Protein AF-A0A7T5EUR9-F1 (afdb_monomer)

Nearest PDB stru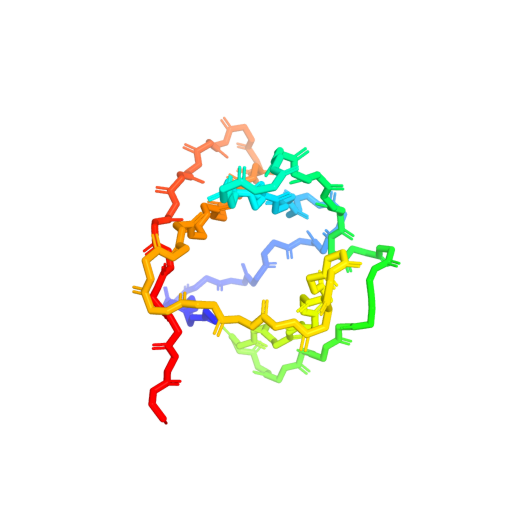ctures (foldseek):
  1hdm-assembly1_B  TM=4.510E-01  e=1.762E+00  Homo sapiens
  8f60-assembly1_C  TM=4.671E-01  e=5.635E+00  Homo sapiens
  6mol-assembly1_C  TM=3.130E-01  e=9.802E+00  Homo sapiens

pLDDT: mean 72.18, std 9.18, range [49.94, 84.75]

Secondary structure (DSSP, 8-state):
-B-SSSPPPPGGGEEEEEEETTEEEEEEGGGS-EEEETTEEEE----TTS---TT-EEEEEEEETTEEEEEEE----

Structure (mmCIF, N/CA/C/O backbone):
data_AF-A0A7T5EUR9-F1
#
_entry.id   AF-A0A7T5EUR9-F1
#
loop_
_atom_site.group_PDB
_atom_site.id
_atom_site.type_symbol
_atom_site.label_atom_id
_atom_site.label_alt_id
_atom_site.label_comp_id
_atom_site.label_asym_id
_atom_site.label_entity_id
_atom_site.label_seq_id
_atom_site.pdbx_PDB_ins_code
_atom_site.Cartn_x
_atom_site.Cartn_y
_atom_site.Cartn_z
_atom_site.occupancy
_atom_site.B_iso_or_equiv
_atom_site.auth_seq_id
_atom_site.auth_comp_id
_atom_site.auth_asym_id
_atom_site.auth_atom_id
_atom_site.pdbx_PDB_model_num
ATOM 1 N N . MET A 1 1 ? 3.530 -1.161 8.519 1.00 59.94 1 MET A N 1
ATOM 2 C CA . MET A 1 1 ? 2.863 -0.119 9.345 1.00 59.94 1 MET A CA 1
ATOM 3 C C . MET A 1 1 ? 2.523 -0.725 10.697 1.00 59.94 1 MET A C 1
ATOM 5 O O . MET A 1 1 ? 2.092 -1.869 10.692 1.00 59.94 1 MET A O 1
ATOM 9 N N . THR A 1 2 ? 2.716 -0.002 11.808 1.00 52.06 2 THR A N 1
ATOM 10 C CA . THR A 1 2 ? 2.415 -0.496 13.167 1.00 52.06 2 THR A CA 1
ATOM 11 C C . THR A 1 2 ? 1.329 0.366 13.804 1.00 52.06 2 THR A C 1
ATOM 13 O O . THR A 1 2 ? 1.549 1.554 14.041 1.00 52.06 2 THR A O 1
ATOM 16 N N . CYS A 1 3 ? 0.167 -0.214 14.102 1.00 53.81 3 CYS A N 1
ATOM 17 C CA . CYS A 1 3 ? -0.911 0.489 14.805 1.00 53.81 3 CYS A CA 1
ATOM 18 C C . CYS A 1 3 ? -0.771 0.280 16.323 1.00 53.81 3 CYS A C 1
ATOM 20 O O . CYS A 1 3 ? -0.833 -0.848 16.815 1.00 53.81 3 CYS A O 1
ATOM 22 N N . LYS A 1 4 ? -0.558 1.356 17.094 1.00 49.94 4 LYS A N 1
ATOM 23 C CA . LYS A 1 4 ? -0.482 1.275 18.564 1.00 49.94 4 LYS A CA 1
ATOM 24 C C . LYS A 1 4 ? -1.885 1.359 19.179 1.00 49.94 4 LYS A C 1
ATOM 26 O O . LYS A 1 4 ? -2.584 2.349 18.992 1.00 49.94 4 LYS A O 1
ATOM 31 N N . GLY A 1 5 ? -2.283 0.321 19.920 1.00 50.19 5 GLY A N 1
ATOM 32 C CA . GLY A 1 5 ? -3.453 0.336 20.813 1.00 50.19 5 GLY A CA 1
ATOM 33 C C . GLY A 1 5 ? -4.842 0.247 20.165 1.00 50.19 5 GLY A C 1
ATOM 34 O O . GLY A 1 5 ? -5.832 0.417 20.870 1.00 50.19 5 GLY A O 1
ATOM 35 N N . ARG A 1 6 ? -4.959 -0.011 18.855 1.00 58.53 6 ARG A N 1
ATOM 36 C CA . ARG A 1 6 ? -6.252 -0.198 18.169 1.00 58.53 6 ARG A CA 1
ATOM 37 C C . ARG A 1 6 ? -6.206 -1.387 17.216 1.00 58.53 6 ARG A C 1
ATOM 39 O O . ARG A 1 6 ? -5.184 -1.616 16.574 1.00 58.53 6 ARG A O 1
ATOM 46 N N . GLN A 1 7 ? -7.330 -2.098 17.127 1.00 67.38 7 GLN A N 1
ATOM 47 C CA . GLN A 1 7 ? -7.573 -3.142 16.134 1.00 67.38 7 GLN A CA 1
ATOM 48 C C . GLN A 1 7 ? -7.315 -2.584 14.728 1.00 67.38 7 GLN A C 1
ATOM 50 O O . GLN A 1 7 ? -7.756 -1.471 14.419 1.00 67.38 7 GLN A O 1
ATOM 55 N N . LEU A 1 8 ? -6.574 -3.334 13.906 1.00 71.19 8 LEU A N 1
ATOM 56 C CA . LEU A 1 8 ? -6.292 -2.946 12.527 1.00 71.19 8 LEU A CA 1
ATOM 57 C C . LEU A 1 8 ? -7.604 -2.753 11.745 1.00 71.19 8 LEU A C 1
ATOM 59 O O . LEU A 1 8 ? -8.540 -3.534 11.939 1.00 71.19 8 LEU A O 1
ATOM 63 N N . PRO A 1 9 ? -7.683 -1.740 10.864 1.00 75.50 9 PRO A N 1
ATOM 64 C CA . PRO A 1 9 ? -8.785 -1.637 9.920 1.00 75.50 9 PRO A CA 1
ATOM 65 C C . PRO A 1 9 ? -8.881 -2.892 9.036 1.00 75.50 9 PRO A C 1
ATOM 67 O O . PRO A 1 9 ? -7.842 -3.482 8.720 1.00 75.50 9 PRO A O 1
ATOM 70 N N . PRO A 1 10 ? -10.093 -3.295 8.605 1.00 82.31 10 PRO A N 1
ATOM 71 C CA . PRO A 1 10 ? -10.263 -4.292 7.552 1.00 82.31 10 PRO A CA 1
ATOM 72 C C . PRO A 1 10 ? -9.413 -3.933 6.330 1.00 82.31 10 PRO A C 1
ATOM 74 O O . PRO A 1 10 ? -9.360 -2.772 5.938 1.00 82.31 10 PRO A O 1
ATOM 77 N N . LEU A 1 11 ? -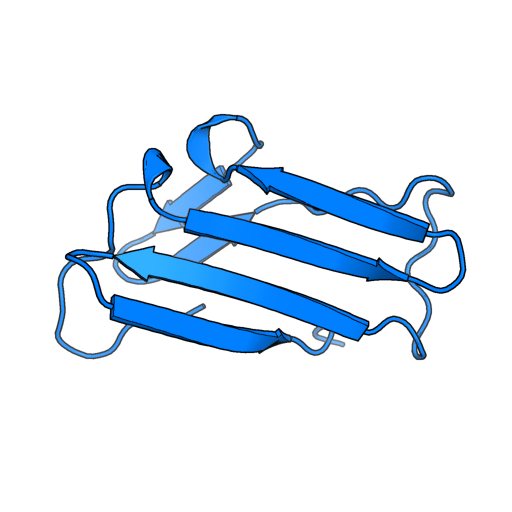8.764 -4.914 5.695 1.00 81.81 11 LEU A N 1
ATOM 78 C CA . LEU A 1 11 ? -7.882 -4.650 4.545 1.00 81.81 11 LEU A CA 1
ATOM 79 C C . LEU A 1 11 ? -8.611 -3.976 3.371 1.00 81.81 11 LEU A C 1
ATOM 81 O O . LEU A 1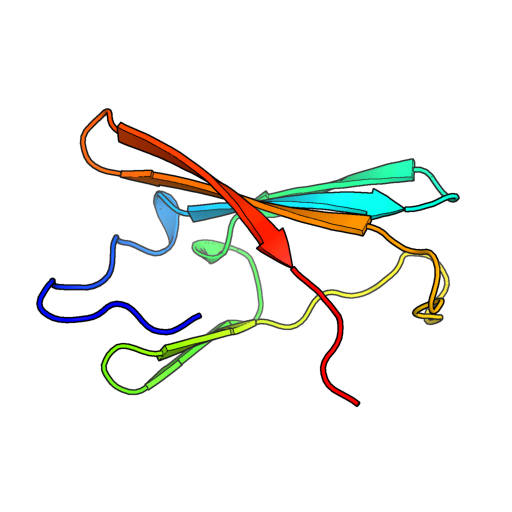 11 ? -7.998 -3.190 2.653 1.00 81.81 11 LEU A O 1
ATOM 85 N N . ALA A 1 12 ? -9.914 -4.238 3.223 1.00 83.00 12 ALA A N 1
ATOM 86 C CA . ALA A 1 12 ? -10.792 -3.608 2.235 1.00 83.00 12 ALA A CA 1
ATOM 87 C C . ALA A 1 12 ? -10.836 -2.074 2.362 1.00 83.00 12 ALA A C 1
ATOM 89 O O . ALA A 1 12 ? -10.979 -1.369 1.364 1.00 83.00 12 ALA A O 1
ATOM 90 N N . ASP A 1 13 ? -10.638 -1.563 3.576 1.00 81.50 13 ASP A N 1
ATOM 91 C CA . ASP A 1 13 ? -10.695 -0.140 3.918 1.00 81.50 13 ASP A CA 1
ATOM 92 C C . ASP A 1 13 ? -9.333 0.563 3.742 1.00 81.50 13 ASP A C 1
ATOM 94 O O . ASP A 1 13 ? -9.187 1.772 3.953 1.00 81.50 13 ASP A O 1
ATOM 98 N N . ILE A 1 14 ? -8.293 -0.183 3.355 1.00 79.81 14 ILE A N 1
ATOM 99 C CA . ILE A 1 14 ? -6.933 0.335 3.222 1.00 79.81 14 ILE A CA 1
ATOM 100 C C . ILE A 1 14 ? -6.558 0.394 1.746 1.00 79.81 14 ILE A C 1
ATOM 102 O O . ILE A 1 14 ? -6.427 -0.626 1.066 1.00 79.81 14 ILE A O 1
ATOM 106 N N . SER A 1 15 ? -6.338 1.611 1.254 1.00 79.38 15 SER A N 1
ATOM 107 C CA . SER A 1 15 ? -5.874 1.855 -0.109 1.00 79.38 15 SER A CA 1
ATOM 108 C C . SER A 1 15 ? -4.456 2.418 -0.104 1.00 79.38 15 SER A C 1
ATOM 110 O O . SER A 1 15 ? -4.054 3.189 0.764 1.00 79.38 15 SER A O 1
ATOM 112 N N . ILE A 1 16 ? -3.663 2.057 -1.099 1.00 76.25 16 ILE A N 1
ATOM 113 C CA . ILE A 1 16 ? -2.328 2.611 -1.294 1.00 76.25 16 ILE A CA 1
ATOM 114 C C . ILE A 1 16 ? -2.278 3.416 -2.585 1.00 76.25 16 ILE A C 1
ATOM 116 O O . ILE A 1 16 ? -2.824 3.011 -3.612 1.00 76.25 16 ILE A O 1
ATOM 120 N N . LEU A 1 17 ? -1.617 4.571 -2.515 1.00 76.50 17 LEU A N 1
ATOM 121 C CA . LEU A 1 17 ? -1.372 5.458 -3.639 1.00 76.50 17 LEU A CA 1
ATOM 122 C C . LEU A 1 17 ? 0.139 5.606 -3.842 1.00 76.50 17 LEU A C 1
ATOM 124 O O . LEU A 1 17 ? 0.813 6.407 -3.191 1.00 76.50 17 LEU A O 1
ATOM 128 N N . LEU A 1 18 ? 0.694 4.858 -4.784 1.00 73.31 18 LEU A N 1
ATOM 129 C CA . LEU A 1 18 ? 2.088 5.035 -5.162 1.00 73.31 18 LEU A CA 1
ATOM 130 C C . LEU A 1 18 ? 2.211 6.229 -6.105 1.00 73.31 18 LEU A C 1
ATOM 132 O O . LEU A 1 18 ? 1.629 6.203 -7.183 1.00 73.31 18 LEU A O 1
ATOM 136 N N . LYS A 1 19 ? 3.005 7.241 -5.742 1.00 73.06 19 LYS A N 1
ATOM 137 C CA . LYS A 1 19 ? 3.401 8.320 -6.655 1.00 73.06 19 LYS A CA 1
ATOM 138 C C . LYS A 1 19 ? 4.876 8.164 -7.004 1.00 73.06 19 LYS A C 1
ATOM 140 O O . LYS A 1 19 ? 5.765 8.629 -6.291 1.00 73.06 19 LYS A O 1
ATOM 145 N N . SER A 1 20 ? 5.125 7.487 -8.114 1.00 68.81 20 SER A N 1
ATOM 146 C CA . SER A 1 20 ? 6.467 7.329 -8.673 1.00 68.81 20 SER A CA 1
ATOM 147 C C . SER A 1 20 ? 6.715 8.352 -9.782 1.00 68.81 20 SER A C 1
ATOM 149 O O . SER A 1 20 ? 5.801 9.065 -10.204 1.00 68.81 20 SER A O 1
ATOM 151 N N . ARG A 1 21 ? 7.949 8.396 -10.289 1.00 68.62 21 ARG A N 1
ATOM 152 C CA . ARG A 1 21 ? 8.269 9.144 -11.515 1.00 68.62 21 ARG A CA 1
ATOM 153 C C . ARG A 1 21 ? 7.505 8.622 -12.741 1.00 68.62 21 ARG A C 1
ATOM 155 O O . ARG A 1 21 ? 7.230 9.393 -13.649 1.00 68.62 21 ARG A O 1
ATOM 162 N N . ASP A 1 22 ? 7.193 7.326 -12.752 1.00 69.25 22 ASP A N 1
ATOM 163 C CA . ASP A 1 22 ? 6.630 6.614 -13.904 1.00 69.25 22 ASP A CA 1
ATOM 164 C C . ASP A 1 22 ? 5.098 6.671 -13.913 1.00 69.25 22 ASP A C 1
ATOM 166 O O . ASP A 1 22 ? 4.452 6.250 -14.869 1.00 69.25 22 ASP A O 1
ATOM 170 N N . GLY A 1 23 ? 4.501 7.199 -12.843 1.00 69.69 23 GLY A N 1
ATOM 171 C CA . GLY A 1 23 ? 3.065 7.374 -12.736 1.00 69.69 23 GLY A CA 1
ATOM 172 C C . GLY A 1 23 ? 2.535 7.220 -11.320 1.00 69.69 23 GLY A C 1
ATOM 173 O O . GLY A 1 23 ? 3.260 6.948 -10.353 1.00 69.69 23 GLY A O 1
ATOM 174 N N . THR A 1 24 ? 1.220 7.406 -11.225 1.00 76.75 24 THR A N 1
ATOM 175 C CA . THR A 1 24 ? 0.454 7.194 -10.000 1.00 76.75 24 THR A CA 1
ATOM 176 C C . THR A 1 24 ? -0.263 5.851 -10.075 1.00 76.75 24 THR A C 1
ATOM 178 O O . THR A 1 24 ? -1.097 5.662 -10.956 1.00 76.75 24 THR A O 1
ATOM 181 N N . LEU A 1 25 ? 0.022 4.940 -9.143 1.00 74.19 25 LEU A N 1
ATOM 182 C CA . LEU A 1 25 ? -0.661 3.648 -9.034 1.00 74.19 25 LEU A CA 1
ATOM 183 C C . LEU A 1 25 ? -1.563 3.637 -7.806 1.00 74.19 25 LEU A C 1
ATOM 185 O O . LEU A 1 25 ? -1.199 4.151 -6.748 1.00 74.19 25 LEU A O 1
ATOM 189 N N . ARG A 1 26 ? -2.736 3.026 -7.950 1.00 77.06 26 ARG A N 1
ATOM 190 C CA . ARG A 1 26 ? -3.691 2.800 -6.863 1.00 77.06 26 ARG A CA 1
ATOM 191 C C . ARG A 1 26 ? -3.855 1.306 -6.657 1.00 77.06 26 ARG A C 1
ATOM 193 O O . ARG A 1 26 ? -4.033 0.577 -7.626 1.00 77.06 26 ARG A O 1
ATOM 200 N N . GLY A 1 27 ? -3.807 0.874 -5.405 1.00 76.50 27 GLY A N 1
ATOM 201 C CA . GLY A 1 27 ? -4.049 -0.511 -5.018 1.00 76.50 27 GLY A CA 1
ATOM 202 C C . GLY A 1 27 ? -4.916 -0.578 -3.771 1.00 76.50 27 GLY A C 1
ATOM 203 O O . GLY A 1 27 ? -4.866 0.320 -2.931 1.00 76.50 27 GLY A O 1
ATOM 204 N N . ASN A 1 28 ? -5.710 -1.635 -3.650 1.00 84.75 28 ASN A N 1
ATOM 205 C CA . ASN A 1 28 ? -6.420 -1.969 -2.421 1.00 84.75 28 ASN A CA 1
ATOM 206 C C . ASN A 1 28 ? -5.716 -3.156 -1.763 1.00 84.75 28 ASN A C 1
ATOM 208 O O . ASN A 1 28 ? -5.413 -4.134 -2.447 1.00 84.75 28 ASN A O 1
ATOM 212 N N . LEU A 1 29 ? -5.459 -3.085 -0.457 1.00 82.25 29 LEU A N 1
ATOM 213 C CA . LEU A 1 29 ? -4.689 -4.125 0.229 1.00 82.25 29 LEU A CA 1
ATOM 214 C C . LEU A 1 29 ? -5.414 -5.477 0.277 1.00 82.25 29 LEU A C 1
ATOM 216 O O . LEU A 1 29 ? -4.744 -6.499 0.340 1.00 82.25 29 LEU A O 1
ATOM 220 N N . GLN A 1 30 ? -6.746 -5.522 0.193 1.00 83.62 30 GLN A N 1
ATOM 221 C CA . GLN A 1 30 ? -7.485 -6.786 0.093 1.00 83.62 30 GLN A CA 1
ATOM 222 C C . GLN A 1 30 ? -7.169 -7.548 -1.204 1.00 83.62 30 GLN A C 1
ATOM 224 O O . GLN A 1 30 ? -7.190 -8.774 -1.213 1.00 83.62 30 GLN A O 1
ATOM 229 N N . ALA A 1 31 ? -6.886 -6.827 -2.292 1.00 81.44 31 ALA A N 1
ATOM 230 C CA . ALA A 1 31 ? -6.596 -7.408 -3.603 1.00 81.44 31 ALA A CA 1
ATOM 231 C C . ALA A 1 31 ? -5.096 -7.675 -3.832 1.00 81.44 31 ALA A C 1
ATOM 233 O O . ALA A 1 31 ? -4.716 -8.196 -4.878 1.00 81.44 31 ALA A O 1
ATOM 234 N N . MET A 1 32 ? -4.237 -7.286 -2.886 1.00 80.94 32 MET A N 1
ATOM 235 C CA . MET A 1 32 ? -2.786 -7.443 -2.975 1.00 80.94 32 MET A CA 1
ATOM 236 C C . MET A 1 32 ? -2.316 -8.662 -2.176 1.00 80.94 32 MET A C 1
ATOM 238 O O . MET A 1 32 ? -2.978 -9.092 -1.232 1.00 80.94 32 MET A O 1
ATOM 242 N N . ASP A 1 33 ? -1.128 -9.178 -2.504 1.00 79.56 33 ASP A N 1
ATOM 243 C CA . ASP A 1 33 ? -0.446 -10.147 -1.643 1.00 79.56 33 ASP A CA 1
ATOM 244 C C . ASP A 1 33 ? -0.015 -9.446 -0.344 1.00 79.56 33 ASP A C 1
ATOM 246 O O . ASP A 1 33 ? 0.922 -8.632 -0.309 1.00 79.56 33 ASP A O 1
ATOM 250 N N . THR A 1 34 ? -0.783 -9.700 0.714 1.00 82.19 34 THR A N 1
ATOM 251 C CA . THR A 1 34 ? -0.663 -9.046 2.013 1.00 82.19 34 THR A CA 1
ATOM 252 C 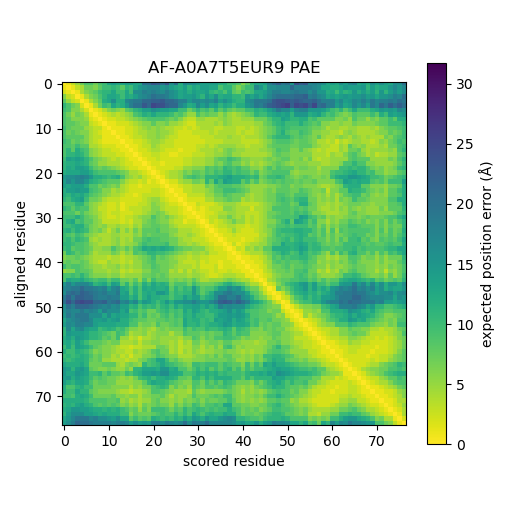C . THR A 1 34 ? -0.528 -10.070 3.129 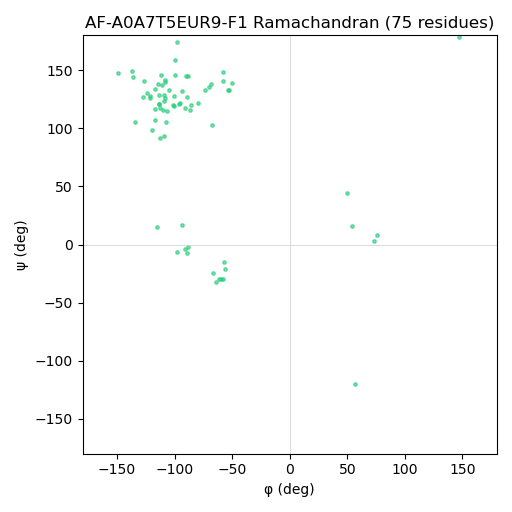1.00 82.19 34 THR A C 1
ATOM 254 O O . THR A 1 34 ? -1.166 -11.120 3.145 1.00 82.19 34 THR A O 1
ATOM 257 N N . LYS A 1 35 ? 0.330 -9.752 4.099 1.00 83.38 35 LYS A N 1
ATOM 258 C CA . LYS A 1 35 ? 0.571 -10.545 5.304 1.00 83.38 35 LYS A CA 1
ATOM 259 C C . LYS A 1 35 ? 0.266 -9.702 6.532 1.00 83.38 35 LYS A C 1
ATOM 261 O O . LYS A 1 35 ? 0.819 -8.615 6.711 1.00 83.38 35 LYS A O 1
ATOM 266 N N . THR A 1 36 ? -0.586 -10.224 7.404 1.00 80.94 36 THR A N 1
ATOM 267 C CA . THR A 1 36 ? -0.946 -9.602 8.683 1.00 80.94 36 THR A CA 1
ATOM 268 C C . THR A 1 36 ? -0.319 -10.374 9.840 1.00 80.94 36 THR A C 1
ATOM 270 O O . THR A 1 36 ? -0.517 -11.581 9.954 1.00 80.94 36 THR A O 1
ATOM 273 N N . GLN A 1 37 ? 0.417 -9.685 10.713 1.00 82.06 37 GLN A N 1
ATOM 274 C CA . GLN A 1 37 ? 0.999 -10.250 11.935 1.00 82.06 37 GLN A CA 1
ATOM 275 C C . GLN A 1 37 ? 0.751 -9.296 13.107 1.00 82.06 37 GLN A C 1
ATOM 277 O O . GLN A 1 37 ? 1.381 -8.241 13.214 1.00 82.06 37 GLN A O 1
ATOM 282 N N . GLY A 1 38 ? -0.193 -9.650 13.984 1.00 81.69 38 GLY A N 1
ATOM 283 C CA . GLY A 1 38 ? -0.619 -8.784 15.086 1.00 81.69 38 GLY A CA 1
ATOM 284 C C . GLY A 1 38 ? -1.103 -7.424 14.574 1.00 81.69 38 GLY A C 1
ATOM 285 O O . GLY A 1 38 ? -2.016 -7.359 13.758 1.00 81.69 38 GLY A O 1
ATOM 286 N N . ASN A 1 39 ? -0.447 -6.343 15.007 1.00 79.31 39 ASN A N 1
ATOM 287 C CA . ASN A 1 39 ? -0.761 -4.969 14.587 1.00 79.31 39 ASN A CA 1
ATOM 288 C C . ASN A 1 39 ? 0.083 -4.483 13.397 1.00 79.31 39 ASN A C 1
ATOM 290 O O . ASN A 1 39 ? 0.185 -3.273 13.158 1.00 79.31 39 ASN A O 1
ATOM 294 N N . THR A 1 40 ? 0.714 -5.416 12.682 1.00 75.75 40 THR A N 1
ATOM 295 C CA . THR A 1 40 ? 1.574 -5.139 11.535 1.00 75.75 40 THR A CA 1
ATOM 296 C C . THR A 1 40 ? 0.945 -5.679 10.262 1.00 75.75 40 THR A C 1
ATOM 298 O O . THR A 1 40 ? 0.599 -6.856 10.175 1.00 75.75 40 THR A O 1
ATOM 301 N N . ILE A 1 41 ? 0.856 -4.816 9.251 1.00 79.06 41 ILE A N 1
ATOM 302 C CA . ILE A 1 41 ? 0.528 -5.204 7.878 1.00 79.06 41 ILE A CA 1
ATOM 303 C C . ILE A 1 41 ? 1.786 -5.042 7.024 1.00 79.06 41 ILE A C 1
ATOM 305 O O . ILE A 1 41 ? 2.375 -3.951 6.986 1.00 79.06 41 ILE A O 1
ATOM 309 N N . GLY A 1 42 ? 2.185 -6.132 6.370 1.00 78.56 42 GLY A N 1
ATOM 310 C CA . GLY A 1 42 ? 3.172 -6.174 5.298 1.00 78.56 42 GLY A CA 1
ATOM 311 C C . GLY A 1 42 ? 2.479 -6.455 3.967 1.00 78.56 42 GLY A C 1
ATOM 312 O O . GLY A 1 42 ? 1.546 -7.247 3.905 1.00 78.56 42 GLY A O 1
ATOM 313 N N . PHE A 1 43 ? 2.904 -5.786 2.906 1.00 76.88 43 PHE A N 1
ATOM 314 C CA . PHE A 1 43 ? 2.330 -5.934 1.572 1.00 76.88 43 PHE A CA 1
ATOM 315 C C . PHE A 1 43 ? 3.420 -5.696 0.532 1.00 76.88 43 PHE A C 1
ATOM 317 O O . PHE A 1 43 ? 4.335 -4.900 0.765 1.00 76.88 43 PHE A O 1
ATOM 324 N N . LEU A 1 44 ? 3.334 -6.388 -0.602 1.00 73.50 44 LEU A N 1
ATOM 325 C CA . LEU A 1 44 ? 4.278 -6.202 -1.700 1.00 73.50 44 LEU A CA 1
ATOM 326 C C . LEU A 1 44 ? 3.789 -5.100 -2.638 1.00 73.50 44 LEU A C 1
ATOM 328 O O . LEU A 1 44 ? 2.672 -5.147 -3.143 1.00 73.50 44 LEU A O 1
ATOM 332 N N . VAL A 1 45 ? 4.647 -4.114 -2.893 1.00 69.25 45 VAL A N 1
ATOM 333 C CA . VAL A 1 45 ? 4.411 -3.089 -3.914 1.00 69.25 45 VAL A CA 1
ATOM 334 C C . VAL A 1 45 ? 5.342 -3.379 -5.082 1.00 69.25 45 VAL A C 1
ATOM 336 O O . VAL A 1 45 ? 6.544 -3.141 -4.988 1.00 69.25 45 VAL A O 1
ATOM 339 N N . GLY A 1 46 ? 4.791 -3.906 -6.175 1.00 59.16 46 GLY A N 1
ATOM 340 C CA . GLY A 1 46 ? 5.507 -3.974 -7.446 1.00 59.16 46 GLY A CA 1
ATOM 341 C C . GLY A 1 46 ? 5.590 -2.582 -8.071 1.00 59.16 46 GLY A C 1
ATOM 342 O O . GLY A 1 46 ? 4.591 -1.863 -8.120 1.00 59.16 46 GLY A O 1
ATOM 343 N N . THR A 1 47 ? 6.768 -2.179 -8.538 1.00 57.62 47 THR A N 1
ATOM 344 C CA . THR A 1 47 ? 6.894 -1.023 -9.431 1.00 57.62 47 THR A CA 1
ATOM 345 C C . THR A 1 47 ? 6.730 -1.498 -10.874 1.00 57.62 47 THR A C 1
ATOM 347 O O . THR A 1 47 ? 7.153 -2.601 -11.218 1.00 57.62 47 THR A O 1
ATOM 350 N N . VAL A 1 48 ? 6.110 -0.681 -11.733 1.00 53.88 48 VAL A N 1
ATOM 351 C CA . VAL A 1 48 ? 5.824 -1.014 -13.151 1.00 53.88 48 VAL A CA 1
ATOM 352 C C . VAL A 1 48 ? 7.095 -1.403 -13.927 1.00 53.88 48 VAL A C 1
ATOM 354 O O . VAL A 1 48 ? 7.030 -2.095 -14.935 1.00 53.88 48 VAL A O 1
ATOM 357 N N . ASN A 1 49 ? 8.263 -0.999 -13.433 1.00 54.84 49 ASN A N 1
ATOM 358 C CA . ASN A 1 49 ? 9.575 -1.222 -14.031 1.00 54.84 49 ASN A CA 1
ATOM 359 C C . ASN A 1 49 ? 10.512 -2.112 -13.191 1.00 54.84 49 ASN A C 1
ATOM 361 O O . ASN A 1 49 ? 11.717 -2.114 -13.447 1.00 54.84 49 ASN A O 1
ATOM 365 N N . PHE A 1 50 ? 9.997 -2.841 -12.189 1.00 58.22 50 PHE A N 1
ATOM 366 C CA . PHE A 1 50 ? 10.778 -3.699 -11.274 1.00 58.22 50 PHE A CA 1
ATOM 367 C C . PHE A 1 50 ? 11.947 -2.989 -10.558 1.00 58.22 50 PHE A C 1
ATOM 369 O O . PHE A 1 50 ? 12.837 -3.637 -10.007 1.00 58.22 50 PHE A O 1
ATOM 376 N N . LYS A 1 51 ? 11.970 -1.650 -10.555 1.00 60.50 51 LYS A N 1
ATOM 377 C CA . LYS A 1 51 ? 12.982 -0.826 -9.888 1.00 60.50 51 LYS A CA 1
ATOM 378 C C . LYS A 1 51 ? 12.313 0.088 -8.873 1.00 60.50 51 LYS A C 1
ATOM 380 O O . LYS A 1 51 ? 11.373 0.801 -9.198 1.00 60.50 51 LYS A O 1
ATOM 385 N N . THR A 1 52 ? 12.814 0.063 -7.646 1.00 62.53 52 THR A N 1
ATOM 386 C CA . THR A 1 52 ? 12.465 1.017 -6.590 1.00 62.53 52 THR A CA 1
ATOM 387 C C . THR A 1 52 ? 13.579 2.043 -6.521 1.00 62.53 52 THR A C 1
ATOM 389 O O . THR A 1 52 ? 14.735 1.693 -6.272 1.00 62.53 52 THR A O 1
ATOM 392 N N . TYR A 1 53 ? 13.264 3.311 -6.759 1.00 66.19 53 TYR A N 1
ATOM 393 C CA . T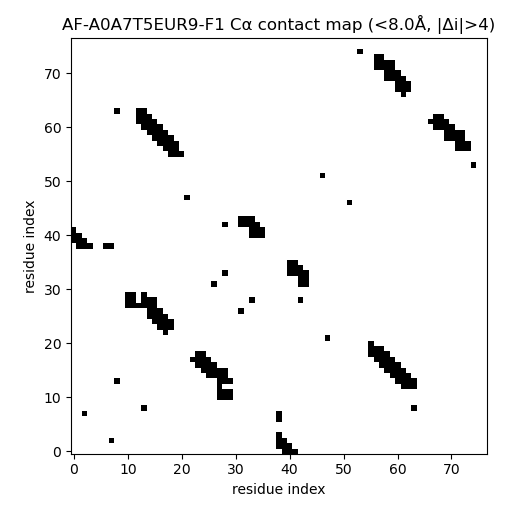YR A 1 53 ? 14.260 4.369 -6.718 1.00 66.19 53 TYR A CA 1
ATOM 394 C C . TYR A 1 53 ? 14.216 5.115 -5.390 1.00 66.19 53 TYR A C 1
ATOM 396 O O . TYR A 1 53 ? 13.156 5.411 -4.852 1.00 66.19 53 TYR A O 1
ATOM 404 N N . ALA A 1 54 ? 15.382 5.559 -4.918 1.00 67.06 54 ALA A N 1
ATOM 405 C CA . ALA A 1 54 ? 15.505 6.346 -3.686 1.00 67.06 54 ALA A CA 1
ATOM 406 C C . AL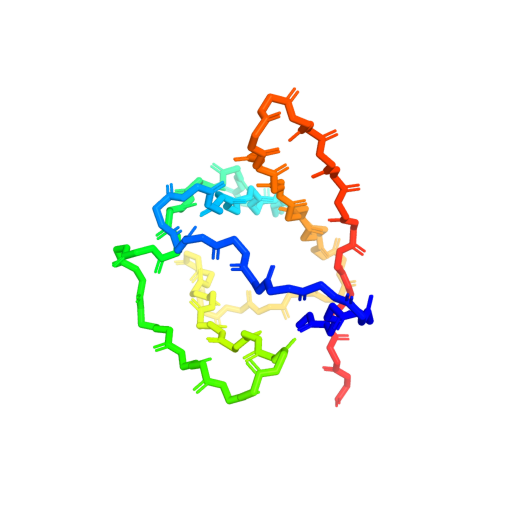A A 1 54 ? 14.683 7.656 -3.676 1.00 67.06 54 ALA A C 1
ATOM 408 O O . ALA A 1 54 ? 14.504 8.266 -2.626 1.00 67.06 54 ALA A O 1
ATOM 409 N N . ARG A 1 55 ? 14.214 8.109 -4.845 1.00 70.25 55 ARG A N 1
ATOM 410 C CA . ARG A 1 55 ? 13.430 9.340 -5.021 1.00 70.25 55 ARG A CA 1
ATOM 411 C C . ARG A 1 55 ? 11.922 9.085 -5.085 1.00 70.25 55 ARG A C 1
ATOM 413 O O . ARG A 1 55 ? 11.164 10.052 -5.141 1.00 70.25 55 ARG A O 1
ATOM 420 N N . ASP A 1 56 ? 11.499 7.823 -5.117 1.00 70.19 56 ASP A N 1
ATOM 421 C CA . ASP A 1 56 ? 10.087 7.474 -5.227 1.00 70.19 56 ASP A CA 1
ATOM 422 C C . ASP A 1 56 ? 9.366 7.818 -3.922 1.00 70.19 56 ASP A C 1
ATOM 424 O O . ASP A 1 56 ? 9.869 7.583 -2.818 1.00 70.19 56 ASP A O 1
ATOM 428 N N . LYS A 1 57 ? 8.183 8.424 -4.053 1.00 72.25 57 LYS A N 1
ATOM 429 C CA . LYS A 1 57 ? 7.368 8.842 -2.914 1.00 72.25 57 LYS A CA 1
ATOM 430 C C . LYS A 1 57 ? 6.173 7.911 -2.784 1.00 72.25 57 LYS A C 1
ATOM 432 O O . LYS A 1 57 ? 5.267 7.876 -3.612 1.00 72.25 57 LYS A O 1
ATOM 437 N N . TYR A 1 58 ? 6.150 7.181 -1.686 1.00 73.81 58 TYR A N 1
ATOM 438 C CA . TYR A 1 58 ? 5.089 6.239 -1.377 1.00 73.81 58 TYR A CA 1
ATOM 439 C C . TYR A 1 58 ? 4.078 6.945 -0.476 1.00 73.81 58 TYR A C 1
ATOM 441 O O . TYR A 1 58 ? 4.451 7.432 0.590 1.00 73.81 58 TYR A O 1
ATOM 449 N N . GLN A 1 59 ? 2.813 7.032 -0.887 1.00 76.56 59 GLN A N 1
ATOM 450 C CA . GLN A 1 59 ? 1.743 7.553 -0.035 1.00 76.56 59 GLN A CA 1
ATOM 451 C C . GLN A 1 59 ? 0.759 6.422 0.278 1.00 76.56 59 GLN A C 1
ATOM 453 O O . GLN A 1 59 ? 0.190 5.792 -0.608 1.00 76.56 59 GLN A O 1
ATOM 458 N N . LEU A 1 60 ? 0.572 6.126 1.557 1.00 74.94 60 LEU A N 1
ATOM 459 C CA . LEU A 1 60 ? -0.440 5.186 2.020 1.00 74.94 60 LEU A CA 1
ATOM 460 C C . LEU A 1 60 ? -1.632 5.979 2.534 1.00 74.94 60 LEU A C 1
ATOM 462 O O . LEU A 1 60 ? -1.461 6.854 3.378 1.00 74.94 60 LEU A O 1
ATOM 466 N N . THR A 1 61 ? -2.823 5.654 2.047 1.00 75.00 61 THR A N 1
ATOM 467 C CA . THR A 1 61 ? -4.054 6.341 2.416 1.00 75.0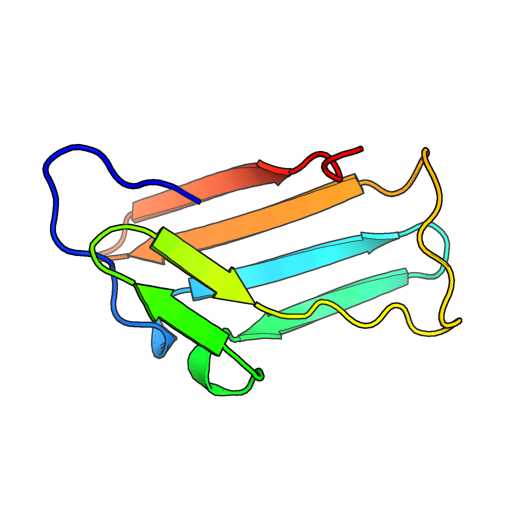0 61 THR A CA 1
ATOM 468 C C . THR A 1 61 ? -4.996 5.364 3.110 1.00 75.00 61 THR A C 1
ATOM 470 O O . THR A 1 61 ? -5.593 4.483 2.496 1.00 75.00 61 THR A O 1
ATOM 473 N N . VAL A 1 62 ? -5.152 5.519 4.418 1.00 73.81 62 VAL A N 1
ATOM 474 C CA . VAL A 1 62 ? -6.036 4.669 5.215 1.00 73.81 62 VAL A CA 1
ATOM 475 C C . VAL A 1 62 ? -7.381 5.371 5.365 1.00 73.81 62 VAL A C 1
ATOM 477 O O . VAL A 1 62 ? -7.439 6.476 5.907 1.00 73.81 62 V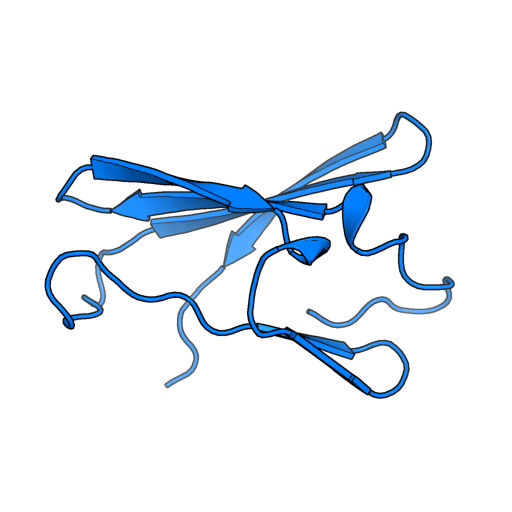AL A O 1
ATOM 480 N N . ASN A 1 63 ? -8.454 4.728 4.900 1.00 72.81 63 ASN A N 1
ATOM 481 C CA . ASN A 1 63 ? -9.820 5.227 5.029 1.00 72.81 63 ASN A CA 1
ATOM 482 C C . ASN A 1 63 ? -10.602 4.312 5.966 1.00 72.81 63 ASN A C 1
ATOM 484 O O . ASN A 1 63 ? -11.194 3.343 5.520 1.00 72.81 63 ASN A O 1
ATOM 488 N N . TYR A 1 64 ? -10.632 4.609 7.264 1.00 68.81 64 TYR A N 1
ATOM 489 C CA . TYR A 1 64 ? -11.274 3.735 8.250 1.00 68.81 64 TYR A CA 1
ATOM 490 C C . TYR A 1 64 ? -12.282 4.478 9.122 1.00 68.81 64 TYR A C 1
ATOM 492 O O . TYR A 1 64 ? -11.948 5.480 9.754 1.00 68.81 64 TYR A O 1
ATOM 500 N N . ARG A 1 65 ? -13.519 3.964 9.196 1.00 72.94 65 ARG A N 1
ATOM 501 C CA . ARG A 1 65 ? -14.629 4.549 9.982 1.00 72.94 65 ARG A CA 1
ATOM 502 C C . ARG A 1 65 ? -14.825 6.052 9.721 1.00 72.94 65 ARG A C 1
ATOM 504 O O . ARG A 1 65 ? -14.946 6.839 10.657 1.00 72.94 65 ARG A O 1
ATOM 511 N N . GLY A 1 66 ? -14.780 6.457 8.451 1.00 70.31 66 GLY A N 1
ATOM 512 C CA . GLY A 1 66 ? -14.914 7.861 8.041 1.00 70.31 66 GLY A CA 1
ATOM 513 C C . GLY A 1 66 ? -13.699 8.745 8.350 1.00 70.31 66 GLY A C 1
ATOM 514 O O . GLY A 1 66 ? -13.736 9.941 8.072 1.00 70.31 66 GLY A O 1
ATOM 515 N N . LYS A 1 67 ? -12.612 8.187 8.901 1.00 74.56 67 LYS A N 1
ATOM 516 C CA . LYS A 1 67 ? -11.334 8.888 9.061 1.00 74.56 67 LYS A CA 1
ATOM 517 C C . LYS A 1 67 ? -10.438 8.605 7.870 1.00 74.56 67 LYS A C 1
ATOM 519 O O . LYS A 1 67 ? -10.254 7.451 7.494 1.00 74.56 67 LYS A O 1
ATOM 524 N N . HIS A 1 68 ? -9.868 9.672 7.330 1.00 81.38 68 HIS A N 1
ATOM 525 C CA . HIS A 1 68 ? -8.926 9.633 6.226 1.00 81.38 68 HIS A CA 1
ATOM 526 C C . HIS A 1 68 ? -7.557 10.071 6.748 1.00 81.38 68 HIS A C 1
ATOM 528 O O . HIS A 1 68 ? -7.396 11.200 7.214 1.00 81.38 68 HIS A O 1
ATOM 534 N N . GLU A 1 69 ? -6.577 9.174 6.692 1.00 82.94 69 GLU A N 1
ATOM 535 C CA . GLU A 1 69 ? -5.200 9.453 7.093 1.00 82.94 69 GLU A CA 1
ATOM 536 C C . GLU A 1 69 ? -4.251 9.137 5.937 1.00 82.94 69 GLU A C 1
ATOM 538 O O . GLU A 1 69 ? -4.332 8.072 5.327 1.00 82.94 69 GLU A O 1
ATOM 543 N N . THR A 1 70 ? -3.354 10.072 5.614 1.00 81.44 70 THR A N 1
ATOM 544 C CA . THR A 1 70 ? -2.331 9.875 4.581 1.00 81.44 70 THR A CA 1
ATOM 545 C C . THR A 1 70 ? -0.948 9.851 5.216 1.00 81.44 70 THR A C 1
ATOM 547 O O . THR A 1 70 ? -0.511 10.820 5.833 1.00 81.44 70 THR A O 1
ATOM 550 N N . LEU A 1 71 ? -0.239 8.744 5.020 1.00 80.12 71 LEU A N 1
ATOM 551 C CA . LEU A 1 71 ? 1.102 8.488 5.527 1.00 80.12 71 LEU A CA 1
ATOM 552 C C . LEU A 1 71 ? 2.090 8.506 4.363 1.00 80.12 71 LEU A C 1
ATOM 554 O O . LEU A 1 71 ? 1.909 7.804 3.370 1.00 80.12 71 LEU A O 1
ATOM 558 N N . THR A 1 72 ? 3.169 9.276 4.486 1.00 79.31 72 THR A N 1
ATOM 559 C CA . THR A 1 72 ? 4.282 9.184 3.532 1.00 79.31 72 THR A CA 1
ATOM 560 C C . THR A 1 72 ? 5.229 8.086 3.994 1.00 79.31 72 THR A C 1
ATOM 562 O O . THR A 1 72 ? 5.823 8.186 5.068 1.00 79.31 72 THR A O 1
ATOM 565 N N . LEU A 1 73 ? 5.362 7.031 3.194 1.00 73.81 73 LEU A N 1
ATOM 566 C CA . LEU A 1 73 ? 6.255 5.916 3.475 1.00 73.81 73 LEU A CA 1
ATOM 567 C C . LEU A 1 73 ? 7.636 6.188 2.874 1.00 73.81 73 LEU A C 1
ATOM 569 O O . LEU A 1 73 ? 7.776 6.773 1.797 1.00 73.81 73 LEU A O 1
ATOM 573 N N . LYS A 1 74 ? 8.662 5.730 3.586 1.00 69.56 74 LYS A N 1
ATOM 574 C CA . LYS A 1 74 ? 10.035 5.654 3.090 1.00 69.56 74 LYS A CA 1
ATOM 575 C C . LYS A 1 74 ? 10.386 4.175 2.928 1.00 69.56 74 LYS A C 1
ATOM 577 O O . LYS A 1 74 ? 10.049 3.407 3.832 1.00 69.56 74 LYS A O 1
ATOM 582 N N . PRO A 1 75 ? 11.045 3.770 1.831 1.00 65.94 75 PRO A N 1
ATOM 583 C CA . PRO A 1 75 ? 11.617 2.433 1.735 1.00 65.94 75 PRO A CA 1
ATOM 584 C C . PRO A 1 75 ? 12.518 2.172 2.947 1.00 65.94 75 PRO A C 1
ATOM 586 O O . PRO A 1 75 ? 13.319 3.040 3.310 1.00 65.94 75 PRO A O 1
ATOM 589 N N . SER A 1 76 ? 12.378 1.013 3.592 1.00 61.09 76 SER A N 1
ATOM 590 C CA . SER A 1 76 ? 13.390 0.562 4.548 1.00 61.09 76 SER A CA 1
ATOM 591 C C . SER A 1 76 ? 14.663 0.219 3.775 1.00 61.09 76 SER A C 1
ATOM 593 O O . SER A 1 76 ? 14.573 -0.345 2.685 1.00 61.09 76 SER A O 1
ATOM 595 N N . LYS A 1 77 ? 15.821 0.607 4.315 1.00 54.50 77 LYS A N 1
ATOM 596 C CA . LYS A 1 77 ? 17.123 0.171 3.797 1.00 54.50 77 LYS A CA 1
ATOM 597 C C . LYS A 1 77 ? 17.310 -1.327 3.988 1.00 54.50 77 LYS A C 1
ATOM 599 O O . LYS A 1 77 ? 16.781 -1.836 5.001 1.00 54.50 77 LYS A O 1
#

Foldseek 3Di:
DADPPDDDADQQQWKWWWDAPVGIDIDGRVPFPWDDDPRDIDTDDADPVNDDDQPTWIWIWGCHPNDTDIDTDGDDD

Radius of gyration: 12.64 Å; Cα contacts (8 Å, |Δi|>4): 117; chains: 1; bounding box: 32×20×35 Å

Sequence (77 aa):
MTCKGRQLPPLADISILLKSRDGTLRGNLQAMDTKTQGNTIGFLVGTVNFKTYARDKYQLTVNYRGKHETLTLKPSK

Solvent-accessible surface area (backbone atoms only — not comparable to full-atom values): 4889 Å² total; per-residue (Å²): 93,79,55,84,95,52,84,73,71,62,46,81,42,31,37,36,38,40,44,45,95,91,44,76,45,79,49,45,47,62,83,41,72,62,51,78,56,92,51,30,56,47,68,73,80,85,46,101,76,82,59,88,56,98,82,50,46,36,34,39,37,40,47,50,96,91,41,77,47,79,44,81,52,72,84,80,131

Mean predicted aligned error: 8.05 Å